Protein AF-A0A954Z5F6-F1 (afdb_monomer_lite)

pLDDT: mean 78.55, std 21.99, range [38.16, 97.81]

Foldseek 3Di:
DDDDDDDPPPPPPPPPPDDPDPPPPDDPVVLVVLLVVQVV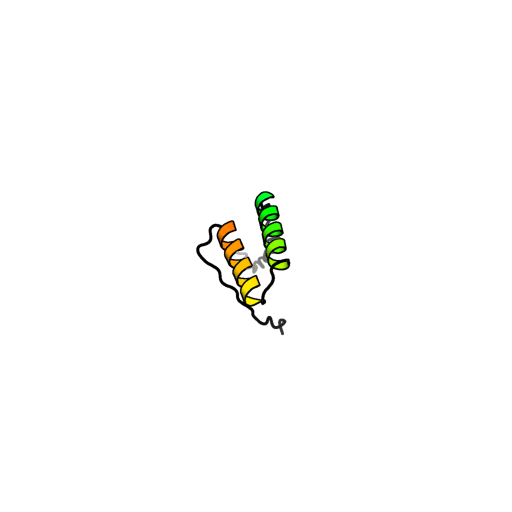CLVPDDDDPVVSVVSSQVSVCVSVVHPGDDDDDDDDDPDD

Structure (mmCIF, N/CA/C/O backbone):
data_AF-A0A954Z5F6-F1
#
_entry.id   AF-A0A954Z5F6-F1
#
loop_
_atom_site.group_PDB
_atom_site.id
_atom_site.type_symbol
_atom_site.label_atom_id
_atom_site.label_alt_id
_atom_site.label_comp_id
_atom_site.label_asym_id
_atom_site.label_entity_id
_atom_site.label_seq_id
_atom_site.pdbx_PDB_ins_code
_atom_site.Cartn_x
_atom_site.Cartn_y
_atom_site.Cartn_z
_atom_site.occupancy
_atom_site.B_iso_or_equiv
_atom_site.auth_seq_id
_atom_site.auth_comp_id
_atom_site.auth_asym_id
_atom_site.auth_atom_id
_atom_site.pdbx_PDB_model_num
ATOM 1 N N . MET A 1 1 ? -62.620 48.287 0.506 1.00 42.06 1 MET A N 1
ATOM 2 C CA . MET A 1 1 ? -62.151 46.931 0.144 1.00 42.06 1 MET A CA 1
ATOM 3 C C . MET A 1 1 ? -60.912 47.154 -0.723 1.00 42.06 1 MET A C 1
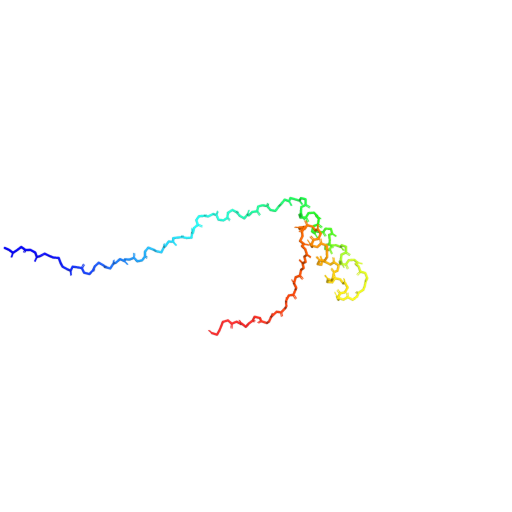ATOM 5 O O . MET A 1 1 ? -61.091 47.550 -1.859 1.00 42.06 1 MET A O 1
ATOM 9 N N . SER A 1 2 ? -59.690 47.336 -0.207 1.00 41.31 2 SER A N 1
ATOM 10 C CA . SER A 1 2 ? -58.852 46.520 0.701 1.00 41.31 2 SER A CA 1
ATOM 11 C C . SER A 1 2 ? -58.391 45.202 0.059 1.00 41.31 2 SER A C 1
ATOM 13 O O . SER A 1 2 ? -59.244 44.429 -0.364 1.00 41.31 2 SER A O 1
ATOM 15 N N . GLY A 1 3 ? -57.062 45.009 0.012 1.00 38.16 3 GLY A N 1
ATOM 16 C CA . GLY A 1 3 ? -56.315 43.886 -0.583 1.00 38.16 3 GLY A CA 1
ATOM 17 C C . GLY A 1 3 ? -55.578 44.328 -1.855 1.00 38.16 3 GLY A C 1
ATOM 18 O O . GLY A 1 3 ? -56.182 44.316 -2.916 1.00 38.16 3 GLY A O 1
ATOM 19 N N . ALA A 1 4 ? -54.385 44.933 -1.848 1.00 41.06 4 ALA A N 1
ATOM 20 C CA . ALA A 1 4 ? -53.121 44.554 -1.205 1.00 41.06 4 ALA A CA 1
ATOM 21 C C . ALA A 1 4 ? -52.625 43.160 -1.636 1.00 41.06 4 ALA A C 1
ATOM 23 O O . ALA A 1 4 ? -53.324 42.172 -1.447 1.00 41.06 4 ALA A O 1
ATOM 24 N N . ASP A 1 5 ? -51.397 43.161 -2.164 1.00 45.56 5 ASP A N 1
ATOM 25 C CA . ASP A 1 5 ? -50.439 42.051 -2.207 1.00 45.56 5 ASP A CA 1
ATOM 26 C C . ASP A 1 5 ? -50.579 40.984 -3.304 1.00 45.56 5 ASP A C 1
ATOM 28 O O . ASP A 1 5 ? -51.199 39.947 -3.120 1.00 45.56 5 ASP A O 1
ATOM 32 N N . ASP A 1 6 ? -49.839 41.186 -4.400 1.00 46.44 6 ASP A N 1
ATOM 33 C CA . ASP A 1 6 ? -49.077 40.084 -5.006 1.00 46.44 6 ASP A CA 1
ATOM 34 C C . ASP A 1 6 ? -47.742 40.623 -5.553 1.00 46.44 6 ASP A C 1
ATOM 36 O O . ASP A 1 6 ? -47.507 40.778 -6.751 1.00 46.44 6 ASP A O 1
ATOM 40 N N . GLN A 1 7 ? -46.875 41.040 -4.624 1.00 53.25 7 GLN A N 1
ATOM 41 C CA . GLN A 1 7 ? -45.464 41.272 -4.920 1.00 53.25 7 GLN A CA 1
ATOM 42 C C . GLN A 1 7 ? -44.780 39.908 -5.015 1.00 53.25 7 GLN A C 1
ATOM 44 O O . GLN A 1 7 ? -44.633 39.206 -4.015 1.00 53.25 7 GLN A O 1
ATOM 49 N N . LEU A 1 8 ? -44.330 39.563 -6.222 1.00 43.75 8 LEU A N 1
ATOM 50 C CA . LEU A 1 8 ? -43.405 38.467 -6.491 1.00 43.75 8 LEU A CA 1
ATOM 51 C C . LEU A 1 8 ? -42.161 38.633 -5.609 1.00 43.75 8 LEU A C 1
ATOM 53 O O . LEU A 1 8 ? -41.256 39.414 -5.908 1.00 43.75 8 LEU A O 1
ATOM 57 N N . ALA A 1 9 ? -42.129 37.899 -4.500 1.00 39.84 9 ALA A N 1
ATOM 58 C CA . ALA A 1 9 ? -40.973 37.804 -3.633 1.00 39.84 9 ALA A CA 1
ATOM 59 C C . ALA A 1 9 ? -39.839 37.117 -4.404 1.00 39.84 9 ALA A C 1
ATOM 61 O O . ALA A 1 9 ? -39.757 35.889 -4.477 1.00 39.84 9 ALA A O 1
ATOM 62 N N . VAL A 1 10 ? -38.939 37.923 -4.968 1.00 47.47 10 VAL A N 1
ATOM 63 C CA . VAL A 1 10 ? -37.607 37.480 -5.374 1.00 47.47 10 VAL A CA 1
ATOM 64 C C . VAL A 1 10 ? -36.876 37.087 -4.092 1.00 47.47 10 VAL A C 1
ATOM 66 O O . VAL A 1 10 ? -36.251 37.906 -3.418 1.00 47.47 10 VAL A O 1
ATOM 69 N N . ARG A 1 11 ? -37.001 35.815 -3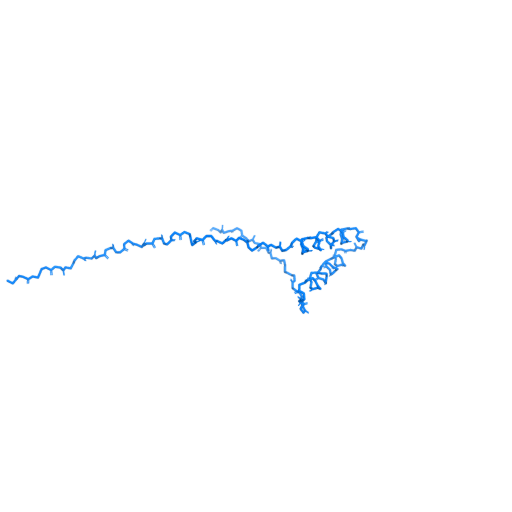.706 1.00 42.62 11 ARG A N 1
ATOM 70 C CA . ARG A 1 11 ? -36.110 35.197 -2.727 1.00 42.62 11 ARG A CA 1
ATOM 71 C C . ARG A 1 11 ? -34.734 35.144 -3.371 1.00 42.62 11 ARG A C 1
ATOM 73 O O . ARG A 1 11 ? -34.434 34.228 -4.131 1.00 42.62 11 ARG A O 1
ATOM 80 N N . ASN A 1 12 ? -33.922 36.156 -3.071 1.00 44.06 12 ASN A N 1
ATOM 81 C CA . ASN A 1 12 ? -32.481 36.096 -3.250 1.00 44.06 12 ASN A CA 1
ATOM 82 C C . ASN A 1 12 ? -32.012 34.773 -2.648 1.00 44.06 12 ASN A C 1
ATOM 84 O O . ASN A 1 12 ? -32.157 34.551 -1.444 1.00 44.06 12 ASN A O 1
ATOM 88 N N . GLY A 1 13 ? -31.536 33.879 -3.515 1.00 45.12 13 GLY A N 1
ATOM 89 C CA . GLY A 1 13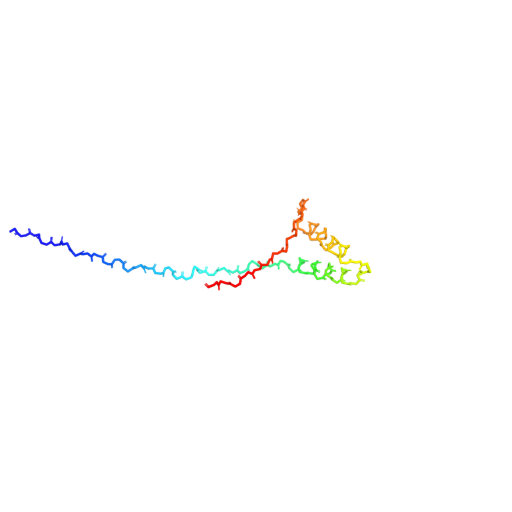 ? -30.896 32.643 -3.114 1.00 45.12 13 GLY A CA 1
ATOM 90 C C . GLY A 1 13 ? -29.737 33.013 -2.212 1.00 45.12 13 GLY A C 1
ATOM 91 O O . GLY A 1 13 ? -28.730 33.546 -2.671 1.00 45.12 13 GLY A O 1
ATOM 92 N N . GLN A 1 14 ? -29.937 32.786 -0.919 1.00 41.81 14 GLN A N 1
ATOM 93 C CA . GLN A 1 14 ? -28.884 32.751 0.066 1.00 41.81 14 GLN A CA 1
ATOM 94 C C . GLN A 1 14 ? -27.847 31.768 -0.466 1.00 41.81 14 GLN A C 1
ATOM 96 O O . GLN A 1 14 ? -28.088 30.564 -0.522 1.00 41.81 14 GLN A O 1
ATOM 101 N N . VAL A 1 15 ? -26.735 32.300 -0.962 1.00 48.97 15 VAL A N 1
ATOM 102 C CA . VAL A 1 15 ? -25.566 31.492 -1.267 1.00 48.97 15 VAL A CA 1
ATOM 103 C C . VAL A 1 15 ? -25.041 31.123 0.106 1.00 48.97 15 VAL A C 1
ATOM 105 O O . VAL A 1 15 ? -24.423 31.955 0.773 1.00 48.97 15 VAL A O 1
ATOM 108 N N . ASP A 1 16 ? -25.417 29.937 0.586 1.00 48.25 16 ASP A N 1
ATOM 109 C CA . ASP A 1 16 ? -24.838 29.375 1.794 1.00 48.25 16 ASP A CA 1
ATOM 110 C C . ASP A 1 16 ? -23.321 29.449 1.616 1.00 48.25 16 ASP A C 1
ATOM 112 O O . ASP A 1 16 ? -22.738 28.836 0.717 1.00 48.25 16 ASP A O 1
ATOM 116 N N . GLY A 1 17 ? -22.701 30.318 2.416 1.00 49.72 17 GLY A N 1
ATOM 117 C CA . GLY A 1 17 ? -21.260 30.482 2.444 1.00 49.72 17 GLY A CA 1
ATOM 118 C C . GLY A 1 17 ? -20.586 29.137 2.719 1.00 49.72 17 GLY A C 1
ATOM 119 O O . GLY A 1 17 ? -21.229 28.214 3.230 1.00 49.72 17 GLY A O 1
ATOM 120 N N . PRO A 1 18 ? -19.290 29.001 2.392 1.00 47.62 18 PRO A N 1
ATOM 121 C CA . PRO A 1 18 ? -18.580 27.745 2.570 1.00 47.62 18 PRO A CA 1
ATOM 122 C C . PRO A 1 18 ? -18.755 27.271 4.011 1.00 47.62 18 PRO A C 1
ATOM 124 O O . PRO A 1 18 ? -18.389 27.976 4.956 1.00 47.62 18 PRO A O 1
ATOM 127 N N . ALA A 1 19 ? -19.365 26.091 4.154 1.00 52.22 19 ALA A N 1
ATOM 128 C CA . ALA A 1 19 ? -19.593 25.449 5.433 1.00 52.22 19 ALA A CA 1
ATOM 129 C C . ALA A 1 19 ? -18.292 25.477 6.240 1.00 52.22 19 ALA A C 1
ATOM 131 O O . ALA A 1 19 ? -17.229 25.052 5.779 1.00 52.22 19 ALA A O 1
ATOM 132 N N . ALA A 1 20 ? -18.399 26.059 7.428 1.00 47.66 20 ALA A N 1
ATOM 133 C CA . ALA A 1 20 ? -17.307 26.295 8.341 1.00 47.66 20 ALA A CA 1
ATOM 134 C C . ALA A 1 20 ? -16.438 25.042 8.528 1.00 47.66 20 ALA A C 1
ATOM 136 O O . ALA A 1 20 ? -16.914 23.991 8.947 1.00 47.66 20 ALA A O 1
ATOM 137 N N . GLY A 1 21 ? -15.140 25.204 8.272 1.00 45.19 21 GLY A N 1
ATOM 138 C CA . GLY A 1 21 ? -14.080 24.464 8.946 1.00 45.19 21 GLY A CA 1
ATOM 139 C C . GLY A 1 21 ? -14.152 22.947 8.833 1.00 45.19 21 GLY A C 1
ATOM 140 O O . GLY A 1 21 ? -14.294 22.259 9.843 1.00 45.19 21 GLY A O 1
ATOM 141 N N . GLN A 1 22 ? -13.878 22.414 7.643 1.00 49.91 22 GLN A N 1
ATOM 142 C CA . GLN A 1 22 ? -13.262 21.092 7.559 1.00 49.91 22 GLN A CA 1
ATOM 143 C C . GLN A 1 22 ? -11.848 21.216 8.153 1.00 49.91 22 GLN A C 1
ATOM 145 O O . GLN A 1 22 ? -10.865 21.452 7.454 1.00 49.91 22 GLN A O 1
ATOM 150 N N . LYS A 1 23 ? -11.741 21.153 9.488 1.00 52.94 23 LYS A N 1
ATOM 151 C CA . LYS A 1 23 ? -10.464 20.909 10.162 1.00 52.94 23 LYS A CA 1
ATOM 152 C C . LYS A 1 23 ? -9.991 19.567 9.626 1.00 52.94 23 LYS A C 1
ATOM 154 O O . LYS A 1 23 ? -10.557 18.542 9.998 1.00 52.94 23 LYS A O 1
ATOM 159 N N . GLY A 1 24 ? -9.037 19.599 8.694 1.00 60.12 24 GLY A N 1
ATOM 160 C CA . GLY A 1 24 ? -8.462 18.400 8.101 1.00 60.12 24 GLY A CA 1
ATOM 161 C C . GLY A 1 24 ? -8.133 17.424 9.220 1.00 60.12 24 GLY A C 1
ATOM 162 O O . GLY A 1 24 ? -7.464 17.801 10.184 1.00 60.12 24 GLY A O 1
ATOM 163 N N . ALA A 1 25 ? -8.696 16.219 9.139 1.00 67.44 25 ALA A N 1
ATOM 164 C CA . ALA A 1 25 ? -8.444 15.188 10.126 1.00 67.44 25 ALA A CA 1
ATOM 165 C C . ALA A 1 25 ? -6.925 15.022 10.246 1.00 67.44 25 ALA A C 1
ATOM 167 O O . ALA A 1 25 ? -6.243 14.737 9.260 1.00 67.44 25 ALA A O 1
ATOM 168 N N . LEU A 1 26 ? -6.391 15.287 11.437 1.00 79.75 26 LEU A N 1
ATOM 169 C CA . LEU A 1 26 ? -4.968 15.139 11.698 1.00 79.75 26 LEU A CA 1
ATOM 170 C C . LEU A 1 26 ? -4.638 13.651 11.587 1.00 79.75 26 LEU A C 1
ATOM 172 O O . LEU A 1 26 ? -5.122 12.840 12.376 1.00 79.75 26 LEU A O 1
ATOM 176 N N . ILE A 1 27 ? -3.844 13.291 10.581 1.00 82.69 27 ILE A N 1
ATOM 177 C CA . ILE A 1 27 ? -3.320 11.934 10.440 1.00 82.69 27 ILE A CA 1
ATOM 178 C C . ILE A 1 27 ? -2.372 11.692 11.624 1.00 82.69 27 ILE A C 1
ATOM 180 O O . ILE A 1 27 ? -1.484 12.521 11.845 1.00 82.69 27 ILE A O 1
ATOM 184 N N . PRO A 1 28 ? -2.516 10.588 12.383 1.00 89.69 28 PRO A N 1
ATOM 185 C CA . PRO A 1 28 ? -1.602 10.289 13.478 1.00 89.69 28 PRO A CA 1
ATOM 186 C C . PRO A 1 28 ? -0.154 10.206 12.981 1.00 89.69 28 PRO A C 1
ATOM 188 O O . PRO A 1 28 ? 0.114 9.588 11.949 1.00 89.69 28 PRO A O 1
ATOM 191 N N . GLU A 1 29 ? 0.792 10.782 13.725 1.00 92.75 29 GLU A N 1
ATOM 192 C CA . GLU A 1 29 ? 2.216 10.796 13.352 1.00 92.75 29 GLU A CA 1
ATOM 193 C C . GLU A 1 29 ? 2.754 9.386 13.073 1.00 92.75 29 GLU A C 1
ATOM 195 O O . GLU A 1 29 ? 3.484 9.166 12.108 1.00 92.75 29 GLU A O 1
ATOM 200 N N . GLU A 1 30 ? 2.326 8.400 13.862 1.00 91.56 30 GLU A N 1
ATOM 201 C CA . GLU A 1 30 ? 2.697 6.999 13.672 1.00 91.56 30 GLU A CA 1
ATOM 202 C C . GLU A 1 30 ? 2.346 6.484 12.265 1.00 91.56 30 GLU A C 1
ATOM 204 O O . GLU A 1 30 ? 3.134 5.759 11.652 1.00 91.56 30 GLU A O 1
ATOM 209 N N . ILE A 1 31 ? 1.192 6.886 11.724 1.00 90.69 31 ILE A N 1
ATOM 210 C CA . ILE A 1 31 ? 0.758 6.511 10.374 1.00 90.69 31 ILE A CA 1
ATOM 211 C C . ILE A 1 31 ? 1.654 7.176 9.331 1.00 90.69 31 ILE A C 1
ATOM 213 O O . ILE A 1 31 ? 2.087 6.513 8.386 1.00 90.69 31 ILE A O 1
ATOM 217 N N . VAL A 1 32 ? 2.012 8.447 9.528 1.00 93.38 32 VAL A N 1
ATOM 218 C CA . VAL A 1 32 ? 2.945 9.161 8.641 1.00 93.38 32 VAL A CA 1
ATOM 219 C C . VAL A 1 32 ? 4.307 8.465 8.623 1.00 93.38 32 VAL A C 1
ATOM 221 O O . VAL A 1 32 ? 4.837 8.166 7.552 1.00 93.38 32 VAL A O 1
ATOM 224 N N . VAL A 1 33 ? 4.856 8.130 9.793 1.00 95.38 33 VAL A N 1
ATOM 225 C CA . VAL A 1 33 ? 6.145 7.431 9.910 1.00 95.38 33 VAL A CA 1
ATOM 226 C C . VAL A 1 33 ? 6.097 6.062 9.227 1.00 95.38 33 VAL A C 1
ATOM 228 O O . VAL A 1 33 ? 7.023 5.708 8.487 1.00 95.38 33 VAL A O 1
ATOM 231 N N . LYS A 1 34 ? 5.021 5.289 9.423 1.00 95.56 34 LYS A N 1
ATOM 232 C CA . LYS A 1 34 ? 4.825 3.994 8.750 1.00 95.56 34 LYS A CA 1
ATOM 233 C C . LYS A 1 34 ? 4.740 4.151 7.227 1.00 95.56 34 LYS A C 1
ATOM 235 O O . LYS A 1 34 ? 5.393 3.389 6.511 1.00 95.56 34 LYS A O 1
ATOM 240 N N . ALA A 1 35 ? 4.016 5.155 6.733 1.00 95.06 35 ALA A N 1
ATOM 241 C CA . ALA A 1 35 ? 3.898 5.454 5.306 1.00 95.06 35 ALA A CA 1
ATOM 242 C C . ALA A 1 35 ? 5.239 5.841 4.672 1.00 95.06 35 ALA A C 1
ATOM 244 O O . ALA A 1 35 ? 5.622 5.268 3.649 1.00 95.06 35 ALA A O 1
ATOM 245 N N . VAL A 1 36 ? 6.002 6.736 5.302 1.00 96.81 36 VAL A N 1
ATOM 246 C CA . VAL A 1 36 ? 7.326 7.147 4.807 1.00 96.81 36 VAL A CA 1
ATOM 247 C C . VAL A 1 36 ? 8.291 5.959 4.761 1.00 96.81 36 VAL A C 1
ATOM 249 O O . VAL A 1 36 ? 8.982 5.762 3.759 1.00 96.81 36 VAL A O 1
ATOM 252 N N . ARG A 1 37 ? 8.307 5.114 5.801 1.00 97.75 37 ARG A N 1
ATOM 253 C CA . ARG A 1 37 ? 9.131 3.892 5.822 1.00 97.75 37 ARG A CA 1
ATOM 254 C C . ARG A 1 37 ? 8.741 2.918 4.712 1.00 97.75 37 ARG A C 1
ATOM 256 O O . ARG A 1 37 ? 9.621 2.373 4.047 1.00 97.75 37 ARG A O 1
ATOM 263 N N . LEU A 1 38 ? 7.444 2.710 4.485 1.00 97.81 38 LEU A N 1
ATOM 264 C CA . LEU A 1 38 ? 6.957 1.856 3.401 1.00 97.81 38 LEU A CA 1
ATOM 265 C C . LEU A 1 38 ? 7.424 2.373 2.033 1.00 97.81 38 LEU A C 1
ATOM 267 O O . LEU A 1 38 ? 7.973 1.599 1.247 1.00 97.81 38 LEU A O 1
ATOM 271 N N . LEU A 1 39 ? 7.263 3.672 1.774 1.00 97.25 39 LEU A N 1
ATOM 272 C CA . LEU A 1 39 ? 7.702 4.306 0.530 1.00 97.25 39 LEU A CA 1
ATOM 273 C C . LEU A 1 39 ? 9.212 4.156 0.319 1.00 97.25 39 LEU A C 1
ATOM 275 O O . LEU A 1 39 ? 9.636 3.742 -0.761 1.00 97.25 39 LEU A O 1
ATOM 279 N N . GLY A 1 40 ? 10.017 4.416 1.353 1.00 97.62 40 GLY A N 1
ATOM 280 C CA . GLY A 1 40 ? 11.471 4.239 1.300 1.00 97.62 40 GLY A CA 1
ATOM 281 C C . GLY A 1 40 ? 11.874 2.798 0.971 1.00 97.62 40 GLY A C 1
ATOM 282 O O . GLY A 1 40 ? 12.692 2.568 0.078 1.00 97.62 40 GLY A O 1
ATOM 283 N N . ASN A 1 41 ? 11.235 1.818 1.614 1.00 97.38 41 ASN A N 1
ATOM 284 C CA . ASN A 1 41 ? 11.485 0.399 1.357 1.00 97.38 41 ASN A CA 1
ATOM 285 C C . ASN A 1 41 ? 11.128 -0.005 -0.083 1.00 97.38 41 ASN A C 1
ATOM 287 O O . ASN A 1 41 ? 11.883 -0.736 -0.723 1.00 97.38 41 ASN A O 1
ATOM 291 N N . VAL A 1 42 ? 10.000 0.480 -0.617 1.00 97.56 42 VAL A N 1
ATOM 292 C CA . VAL A 1 42 ? 9.578 0.211 -2.005 1.00 97.56 42 VAL A CA 1
ATOM 293 C C . VAL A 1 42 ? 10.522 0.875 -3.013 1.00 97.56 42 VAL A C 1
ATOM 295 O O . VAL A 1 42 ? 10.864 0.270 -4.035 1.00 97.56 42 VAL A O 1
ATOM 298 N N . ALA A 1 43 ? 10.973 2.099 -2.730 1.00 95.81 43 ALA A N 1
ATOM 299 C CA . ALA A 1 43 ? 11.914 2.822 -3.579 1.00 95.81 43 ALA A CA 1
ATOM 300 C C . ALA A 1 43 ? 13.253 2.076 -3.687 1.00 95.81 43 ALA A C 1
ATOM 302 O O . ALA A 1 43 ? 13.726 1.832 -4.802 1.00 95.81 43 ALA A O 1
ATOM 303 N N . ALA A 1 44 ? 13.795 1.636 -2.546 1.00 97.19 44 ALA A N 1
ATOM 304 C CA . ALA A 1 44 ? 15.048 0.886 -2.454 1.00 97.19 44 ALA A CA 1
ATOM 305 C C . ALA A 1 44 ? 14.956 -0.552 -3.000 1.00 97.19 44 ALA A C 1
ATOM 307 O O . ALA A 1 44 ? 15.979 -1.182 -3.279 1.00 97.19 44 ALA A O 1
ATOM 308 N N . MET A 1 45 ? 13.745 -1.087 -3.167 1.00 96.94 45 MET A N 1
ATOM 309 C CA . MET A 1 45 ? 13.536 -2.449 -3.645 1.00 96.94 45 MET A CA 1
ATOM 310 C C . MET A 1 45 ? 14.080 -2.630 -5.071 1.00 96.94 45 MET A C 1
ATOM 312 O O . MET A 1 45 ? 13.821 -1.820 -5.967 1.00 96.94 45 MET A O 1
ATOM 316 N N . ARG A 1 46 ? 14.806 -3.726 -5.310 1.00 93.88 46 ARG A N 1
ATOM 317 C CA . ARG A 1 46 ? 15.150 -4.172 -6.669 1.00 93.88 46 ARG A CA 1
ATOM 318 C C . ARG A 1 46 ? 13.944 -4.873 -7.292 1.00 93.88 46 ARG A C 1
ATOM 320 O O . ARG A 1 46 ? 13.183 -5.532 -6.591 1.00 93.88 46 ARG A O 1
ATOM 327 N N . GLY A 1 47 ? 13.776 -4.744 -8.603 1.00 91.75 47 GLY A N 1
ATOM 328 C CA . GLY A 1 47 ? 12.686 -5.386 -9.339 1.00 91.75 47 GLY A CA 1
ATOM 329 C C . GLY A 1 47 ? 11.912 -4.422 -10.230 1.00 91.75 47 GLY A C 1
ATOM 330 O O . GLY A 1 47 ? 12.181 -3.220 -10.269 1.00 91.75 47 GLY A O 1
ATOM 331 N N . ASN A 1 48 ? 10.954 -4.979 -10.967 1.00 94.44 48 ASN A N 1
ATOM 332 C CA . ASN A 1 48 ? 10.136 -4.237 -11.919 1.00 94.44 48 ASN A CA 1
ATOM 333 C C . ASN A 1 48 ? 8.990 -3.466 -11.232 1.00 94.44 48 ASN A C 1
ATOM 335 O O . ASN A 1 48 ? 8.656 -3.688 -10.065 1.00 94.44 48 ASN A O 1
ATOM 339 N N . LEU A 1 49 ? 8.379 -2.544 -11.978 1.00 93.44 49 LEU A N 1
ATOM 340 C CA . LEU A 1 49 ? 7.285 -1.704 -11.488 1.00 93.44 49 LEU A CA 1
ATOM 341 C C . LEU A 1 49 ? 6.087 -2.509 -10.937 1.00 93.44 49 LEU A C 1
ATOM 343 O O . LEU A 1 49 ? 5.612 -2.152 -9.859 1.00 93.44 49 LEU A O 1
ATOM 347 N N . PRO A 1 50 ? 5.611 -3.598 -11.579 1.00 94.56 50 PRO A N 1
ATOM 348 C CA . PRO A 1 50 ? 4.544 -4.430 -11.017 1.00 94.56 50 PRO A CA 1
ATOM 349 C C . PRO A 1 50 ? 4.850 -4.975 -9.617 1.00 94.56 50 PRO A C 1
ATOM 351 O O . PRO A 1 50 ? 3.991 -4.901 -8.737 1.00 94.56 50 PRO A O 1
ATOM 354 N N . ALA A 1 51 ? 6.072 -5.467 -9.386 1.00 95.38 51 ALA A N 1
ATOM 355 C CA . ALA A 1 51 ? 6.487 -5.971 -8.078 1.00 95.38 51 ALA A CA 1
ATOM 356 C C . ALA A 1 51 ? 6.520 -4.854 -7.022 1.00 95.38 51 ALA A C 1
ATOM 358 O O . ALA A 1 51 ? 6.014 -5.030 -5.913 1.00 95.38 51 ALA A O 1
ATOM 359 N N . LYS A 1 52 ? 7.048 -3.676 -7.382 1.00 96.69 52 LYS A N 1
ATOM 360 C CA . LYS A 1 52 ? 7.051 -2.492 -6.504 1.00 96.69 52 LYS A CA 1
ATOM 361 C C . LYS A 1 52 ? 5.638 -2.028 -6.161 1.00 96.69 52 LYS A C 1
ATOM 363 O O . LYS A 1 52 ? 5.347 -1.774 -4.995 1.00 96.69 52 LYS A O 1
ATOM 368 N N . LYS A 1 53 ? 4.752 -1.970 -7.158 1.00 95.62 53 LYS A N 1
ATOM 369 C CA . LYS A 1 53 ? 3.342 -1.612 -6.982 1.00 95.62 53 LYS A CA 1
ATOM 370 C C . LYS A 1 53 ? 2.644 -2.583 -6.035 1.00 95.62 53 LYS A C 1
ATOM 372 O O . LYS A 1 53 ? 1.998 -2.134 -5.099 1.00 95.62 53 LYS A O 1
ATOM 377 N N . ARG A 1 54 ? 2.799 -3.895 -6.240 1.00 95.75 54 ARG A N 1
ATOM 378 C CA . ARG A 1 54 ? 2.209 -4.901 -5.346 1.00 95.75 54 ARG A CA 1
ATOM 379 C C . ARG A 1 54 ? 2.703 -4.724 -3.912 1.00 95.75 54 ARG A C 1
ATOM 381 O O . ARG A 1 54 ? 1.883 -4.585 -3.017 1.00 95.75 54 ARG A O 1
ATOM 388 N N . ARG A 1 55 ? 4.020 -4.586 -3.714 1.00 96.75 55 ARG A N 1
ATOM 389 C CA . ARG A 1 55 ? 4.598 -4.365 -2.380 1.00 96.75 55 ARG A CA 1
ATOM 390 C C . ARG A 1 55 ? 4.044 -3.120 -1.688 1.00 96.75 55 ARG A C 1
ATOM 392 O O . ARG A 1 55 ? 3.785 -3.170 -0.488 1.00 96.75 55 ARG A O 1
ATOM 399 N N . LEU A 1 56 ? 3.900 -2.019 -2.426 1.00 96.62 56 LEU A N 1
ATOM 400 C CA . LEU A 1 56 ? 3.318 -0.789 -1.898 1.00 96.62 56 LEU A CA 1
ATOM 401 C C . LEU A 1 56 ? 1.879 -1.023 -1.439 1.00 96.62 56 LEU A C 1
ATOM 403 O O . LEU A 1 56 ? 1.542 -0.694 -0.308 1.00 96.62 56 LEU A O 1
ATOM 407 N N . MET A 1 57 ? 1.052 -1.615 -2.298 1.00 96.56 57 MET A N 1
ATOM 408 C CA . MET A 1 57 ? -0.365 -1.793 -2.006 1.00 96.56 57 MET A CA 1
ATOM 409 C C . MET A 1 57 ? -0.615 -2.792 -0.874 1.00 96.56 57 MET A C 1
ATOM 411 O O . MET A 1 57 ? -1.404 -2.496 0.016 1.00 96.56 57 MET A O 1
ATOM 415 N N . ASP A 1 58 ? 0.112 -3.910 -0.838 1.00 96.06 58 ASP A N 1
ATOM 416 C CA . ASP A 1 58 ? 0.013 -4.880 0.259 1.00 96.06 58 ASP A CA 1
ATOM 417 C C . ASP A 1 58 ? 0.428 -4.239 1.598 1.00 96.06 58 ASP A C 1
ATOM 419 O O . ASP A 1 58 ? -0.182 -4.484 2.637 1.00 96.06 58 ASP A O 1
ATOM 423 N N . GLY A 1 59 ? 1.441 -3.363 1.575 1.00 96.25 59 GLY A N 1
ATOM 424 C CA . GLY A 1 59 ? 1.861 -2.599 2.748 1.00 96.25 59 GLY A CA 1
ATOM 425 C C . GLY A 1 59 ? 0.828 -1.567 3.209 1.00 96.25 59 GLY A C 1
ATOM 426 O O . GLY A 1 59 ? 0.665 -1.377 4.412 1.00 96.25 59 GLY A O 1
ATOM 427 N N . LEU A 1 60 ? 0.121 -0.919 2.279 1.00 94.88 60 LEU A N 1
ATOM 428 C CA . LEU A 1 60 ? -0.970 0.006 2.603 1.00 94.88 60 LEU A CA 1
ATOM 429 C C . LEU A 1 60 ? -2.173 -0.736 3.193 1.00 94.88 60 LEU A C 1
ATOM 431 O O . LEU A 1 60 ? -2.712 -0.283 4.198 1.00 94.88 60 LEU A O 1
ATOM 435 N N . CYS A 1 61 ? -2.545 -1.892 2.635 1.00 95.88 61 CYS A N 1
ATOM 436 C CA . CYS A 1 61 ? -3.604 -2.730 3.199 1.00 95.88 61 CYS A CA 1
ATOM 437 C C . CYS A 1 61 ? -3.286 -3.153 4.630 1.00 95.88 61 CYS A C 1
ATOM 439 O O . CYS A 1 61 ? -4.104 -2.943 5.517 1.00 95.88 61 CYS A O 1
ATOM 441 N N . ALA A 1 62 ? -2.071 -3.650 4.878 1.00 94.94 62 ALA A N 1
ATOM 442 C CA . ALA A 1 62 ? -1.649 -4.041 6.222 1.00 94.94 62 ALA A CA 1
ATOM 443 C C . ALA A 1 62 ? -1.623 -2.865 7.216 1.00 94.94 62 ALA A C 1
ATOM 445 O O . ALA A 1 62 ? -1.832 -3.056 8.409 1.00 94.94 62 ALA A O 1
ATOM 446 N N . MET A 1 63 ? -1.344 -1.645 6.747 1.00 93.75 63 MET A N 1
ATOM 447 C CA . MET A 1 63 ? -1.312 -0.451 7.599 1.00 93.75 63 MET A CA 1
ATOM 448 C C . MET A 1 63 ? -2.708 0.043 7.984 1.00 93.75 63 MET A C 1
ATOM 450 O O . MET A 1 63 ? -2.868 0.601 9.066 1.00 93.75 63 MET A O 1
ATOM 454 N N . LEU A 1 64 ? -3.681 -0.129 7.090 1.00 90.81 64 LEU A N 1
ATOM 455 C CA . LEU A 1 64 ? -5.054 0.352 7.249 1.00 90.81 64 LEU A CA 1
ATOM 456 C C . LEU A 1 64 ? -6.032 -0.743 7.692 1.00 90.81 64 LEU A C 1
ATOM 458 O O . LEU A 1 64 ? -7.218 -0.457 7.800 1.00 90.81 64 LEU A O 1
ATOM 462 N N . ASP A 1 65 ? -5.542 -1.966 7.914 1.00 93.19 65 ASP A N 1
ATOM 463 C CA . ASP A 1 65 ? -6.356 -3.161 8.167 1.00 93.19 65 ASP A CA 1
ATOM 464 C C . ASP A 1 65 ? -7.438 -3.372 7.092 1.00 93.19 65 ASP A C 1
ATOM 466 O O . ASP A 1 65 ? -8.603 -3.636 7.369 1.00 93.19 65 ASP A O 1
ATOM 470 N N . ALA A 1 66 ? -7.054 -3.169 5.829 1.00 94.44 66 ALA A N 1
ATOM 471 C CA . ALA A 1 66 ? -7.955 -3.310 4.693 1.00 94.44 66 ALA A CA 1
ATOM 472 C C . ALA A 1 66 ? -7.866 -4.716 4.087 1.00 94.44 66 ALA A C 1
ATOM 474 O O . ALA A 1 66 ? -6.771 -5.223 3.838 1.00 94.44 66 ALA A O 1
ATOM 475 N N . ASP A 1 67 ? -9.017 -5.287 3.730 1.00 95.50 67 ASP A N 1
ATOM 476 C CA . ASP A 1 67 ? -9.119 -6.630 3.137 1.00 95.50 67 ASP A CA 1
ATOM 477 C C . ASP A 1 67 ? -8.561 -6.726 1.708 1.00 95.50 67 ASP A C 1
ATOM 479 O O . ASP A 1 67 ? -8.310 -7.813 1.184 1.00 95.50 67 ASP A O 1
ATOM 483 N N . GLY A 1 68 ? -8.380 -5.590 1.036 1.00 93.25 68 GLY A N 1
ATOM 484 C CA . GLY A 1 68 ? -7.899 -5.565 -0.335 1.00 93.25 68 GLY A CA 1
ATOM 485 C C . GLY A 1 68 ? -7.658 -4.164 -0.867 1.00 93.25 68 GLY A C 1
ATOM 486 O O . GLY A 1 68 ? -7.855 -3.158 -0.184 1.00 93.25 68 GLY A O 1
ATOM 487 N N . TRP A 1 69 ? -7.214 -4.105 -2.120 1.00 94.94 69 TRP A N 1
ATOM 488 C CA . TRP A 1 69 ? -6.916 -2.854 -2.795 1.00 94.94 69 TRP A CA 1
ATOM 489 C C . TRP A 1 69 ? -7.310 -2.868 -4.266 1.00 94.94 69 TRP A C 1
ATOM 491 O O . TRP A 1 69 ? -7.242 -3.889 -4.950 1.00 94.94 69 TRP A O 1
ATOM 501 N N . LEU A 1 70 ? -7.642 -1.681 -4.772 1.00 93.06 70 LEU A N 1
ATOM 502 C CA . LEU A 1 70 ? -7.868 -1.415 -6.184 1.00 93.06 70 LEU A CA 1
ATOM 503 C C . LEU A 1 70 ? -6.932 -0.294 -6.637 1.00 93.06 70 LEU A C 1
ATOM 505 O O . LEU A 1 70 ? -6.781 0.718 -5.960 1.00 93.06 70 LEU A O 1
ATOM 509 N N . TRP A 1 71 ? -6.312 -0.468 -7.802 1.00 90.12 71 TRP A N 1
ATOM 510 C CA . TRP A 1 71 ? -5.544 0.587 -8.454 1.00 90.12 71 TRP A CA 1
ATOM 511 C C . TRP A 1 71 ? -6.082 0.808 -9.854 1.00 90.12 71 TRP A C 1
ATOM 513 O O . TRP A 1 71 ? -5.956 -0.072 -10.709 1.00 90.12 71 TRP A O 1
ATOM 523 N N . THR A 1 72 ? -6.581 2.008 -10.112 1.00 91.25 72 THR A N 1
ATOM 524 C CA . THR A 1 72 ? -7.033 2.432 -11.433 1.00 91.25 72 THR A CA 1
ATOM 525 C C . THR A 1 72 ? -6.112 3.519 -11.975 1.00 91.25 72 THR A C 1
ATOM 527 O O . THR A 1 72 ? -5.485 4.271 -11.233 1.00 91.25 72 THR A O 1
ATOM 530 N N . ALA A 1 73 ? -5.978 3.564 -13.294 1.00 88.56 73 ALA A N 1
ATOM 531 C CA . ALA A 1 73 ? -5.363 4.677 -13.995 1.00 88.56 73 ALA A CA 1
ATOM 532 C C . ALA A 1 73 ? -6.357 5.094 -15.071 1.00 88.56 73 ALA A C 1
ATOM 534 O O . ALA A 1 73 ? -6.759 4.267 -15.888 1.00 88.56 73 ALA A O 1
ATOM 535 N N . THR A 1 74 ? -6.783 6.350 -15.037 1.00 91.94 74 THR A N 1
ATOM 536 C CA . THR A 1 74 ? -7.712 6.903 -16.018 1.00 91.94 74 THR A CA 1
ATOM 537 C C . THR A 1 74 ? -7.112 8.147 -16.647 1.00 91.94 74 THR A C 1
ATOM 539 O O . THR A 1 74 ? -6.285 8.832 -16.041 1.00 91.94 74 THR A O 1
ATOM 542 N N . ARG A 1 75 ? -7.522 8.433 -17.879 1.00 92.94 75 ARG A N 1
ATOM 543 C CA . ARG A 1 75 ? 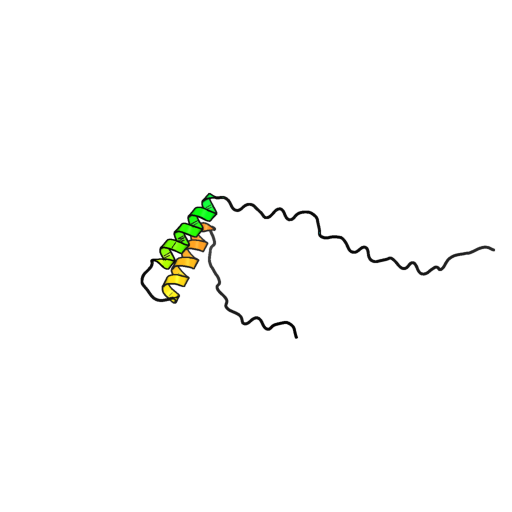-7.215 9.698 -18.534 1.00 92.94 75 ARG A CA 1
ATOM 544 C C . ARG A 1 75 ? -8.265 10.709 -18.094 1.00 92.94 75 ARG A C 1
ATOM 546 O O . ARG A 1 75 ? -9.446 10.502 -18.345 1.00 92.94 75 ARG A O 1
ATOM 553 N N . VAL A 1 76 ? -7.826 11.800 -17.478 1.00 91.25 76 VAL A N 1
ATOM 554 C CA . VAL A 1 76 ? -8.689 12.957 -17.227 1.00 91.25 76 VAL A CA 1
ATOM 555 C C . VAL A 1 76 ? -8.599 13.862 -18.451 1.00 91.25 76 VAL A C 1
ATOM 557 O O . VAL A 1 76 ? -7.507 14.303 -18.811 1.00 91.25 76 VAL A O 1
ATOM 560 N N . LEU A 1 77 ? -9.724 14.065 -19.133 1.00 86.94 77 LEU A N 1
ATOM 561 C CA . LEU A 1 77 ? -9.838 15.083 -20.174 1.00 86.94 77 LEU A CA 1
ATOM 562 C C . LEU A 1 77 ? -10.142 16.418 -19.477 1.00 86.94 77 LEU A C 1
ATOM 564 O O . LEU A 1 77 ? -10.954 16.414 -18.553 1.00 86.94 77 LEU A O 1
ATOM 568 N N . PRO A 1 78 ? -9.489 17.529 -19.856 1.00 83.06 78 PRO A N 1
ATOM 569 C CA . PRO A 1 78 ? -9.912 18.843 -19.385 1.00 83.06 78 PRO A CA 1
ATOM 570 C C . PRO A 1 78 ? -11.369 19.086 -19.806 1.00 83.06 78 PRO A C 1
ATOM 572 O O . PRO A 1 78 ? -11.754 18.659 -20.900 1.00 83.06 78 PRO A O 1
ATOM 575 N N . ASP A 1 79 ? -12.156 19.735 -18.938 1.00 80.31 79 ASP A N 1
ATOM 576 C CA . ASP A 1 79 ? -13.507 20.198 -19.282 1.00 80.31 79 ASP A CA 1
ATOM 577 C C . ASP A 1 79 ? -13.429 20.986 -20.600 1.00 80.31 79 ASP A C 1
ATOM 579 O O . ASP A 1 79 ? -12.555 21.843 -20.760 1.00 80.31 79 ASP A O 1
ATOM 583 N N . GLN A 1 80 ? -14.277 20.618 -21.566 1.00 58.34 80 GLN A N 1
ATOM 584 C CA . GLN A 1 80 ? -14.461 21.366 -22.815 1.00 58.34 80 GLN A CA 1
ATOM 585 C C . GLN A 1 80 ? -15.146 22.700 -22.526 1.00 58.34 80 GLN A C 1
ATOM 587 O O . GLN A 1 80 ? -16.116 22.688 -21.734 1.00 58.34 80 GLN A O 1
#

Radius of gyration: 26.33 Å; chains: 1; bounding box: 77×54×36 Å

Secondary structure (DSSP, 8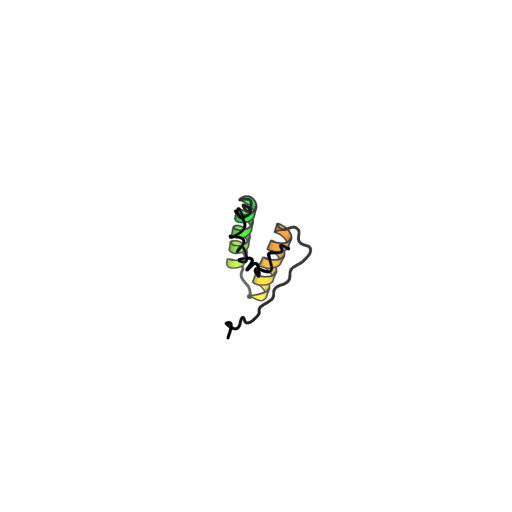-state):
----------------PPPS--------HHHHHHHHHHHHHHHH--S-HHHHHHHHHHHHHHHHT-S-------PPPPP-

Sequence (80 aa):
MSGADDQLAVRNGQVDGPAAGQKGALIPEEIVVKAVRLLGNVAAMRGNLPAKKRRLMDGLCAMLDADGWLWTATRVLPDQ